Protein AF-A0A2G6IZY4-F1 (afdb_monomer_lite)

pLDDT: mean 93.45, std 9.54, range [52.56, 98.25]

Secondary structure (DSSP, 8-state):
----EEEEEE-S--HHHHTTHHHHHHTTEEEEEEEEETT--S-TTT-SEE-

Sequence (51 aa):
GVDSYDAIILAVPHEQFISGGAQALRAFLHPNGVLFDMKSVFEAKDSDLRL

Structure (mmCIF, N/CA/C/O backbone):
data_AF-A0A2G6IZY4-F1
#
_entry.id   AF-A0A2G6IZY4-F1
#
loop_
_atom_site.group_PDB
_atom_site.id
_atom_site.type_symbol
_atom_site.label_atom_id
_atom_site.label_alt_id
_atom_site.label_comp_id
_atom_site.label_asym_id
_atom_site.label_entity_id
_atom_site.label_seq_id
_atom_site.pdbx_PDB_ins_code
_atom_site.Cartn_x
_atom_site.Cartn_y
_atom_site.Cartn_z
_atom_site.occupancy
_atom_site.B_iso_or_equiv
_atom_site.auth_seq_id
_atom_site.auth_comp_id
_atom_site.auth_asym_id
_atom_site.auth_atom_id
_atom_site.pdbx_PDB_model_num
ATOM 1 N N . GLY A 1 1 ? 15.030 1.030 -12.928 1.00 52.56 1 GLY A N 1
ATOM 2 C CA . GLY A 1 1 ? 13.748 1.755 -13.046 1.00 52.56 1 GLY A CA 1
ATOM 3 C C . GLY A 1 1 ? 13.121 1.742 -11.676 1.00 52.56 1 GLY A C 1
ATOM 4 O O . GLY A 1 1 ? 13.356 0.771 -10.978 1.00 52.56 1 GLY A O 1
ATOM 5 N N . VAL A 1 2 ? 12.472 2.820 -11.244 1.00 55.03 2 VAL A N 1
ATOM 6 C CA . VAL A 1 2 ? 12.234 3.135 -9.816 1.00 55.03 2 VAL A CA 1
ATOM 7 C C . VAL A 1 2 ? 11.062 2.364 -9.177 1.00 55.03 2 VAL A C 1
ATOM 9 O O . VAL A 1 2 ? 10.439 2.861 -8.252 1.00 55.03 2 VAL A O 1
ATOM 12 N N . ASP A 1 3 ? 10.829 1.130 -9.620 1.00 62.41 3 ASP A N 1
ATOM 13 C CA . ASP A 1 3 ? 9.973 0.146 -8.959 1.00 62.41 3 ASP A CA 1
ATOM 14 C C . ASP A 1 3 ? 10.930 -0.913 -8.402 1.00 62.41 3 ASP A C 1
ATOM 16 O O . ASP A 1 3 ? 11.658 -1.536 -9.174 1.00 62.41 3 ASP A O 1
ATOM 20 N N . SER A 1 4 ? 11.072 -1.026 -7.080 1.00 84.50 4 SER A N 1
ATOM 21 C CA . SER A 1 4 ? 12.164 -1.823 -6.476 1.00 84.50 4 SER A CA 1
ATOM 22 C C . SER A 1 4 ? 11.700 -2.843 -5.449 1.00 84.50 4 SER A C 1
ATOM 24 O O . SER A 1 4 ? 12.500 -3.678 -5.027 1.00 84.50 4 SER A O 1
ATOM 26 N N . TYR A 1 5 ? 10.435 -2.781 -5.037 1.00 95.19 5 TYR A N 1
ATOM 27 C CA . TYR A 1 5 ? 9.917 -3.614 -3.963 1.00 95.19 5 TYR A CA 1
ATOM 28 C C . TYR A 1 5 ? 8.771 -4.494 -4.446 1.00 95.19 5 TYR A C 1
ATOM 30 O O . TYR A 1 5 ? 7.835 -4.035 -5.102 1.00 95.19 5 TYR A O 1
ATOM 38 N N . ASP A 1 6 ? 8.820 -5.761 -4.049 1.00 95.75 6 ASP A N 1
ATOM 39 C CA . ASP A 1 6 ? 7.716 -6.700 -4.246 1.00 95.75 6 ASP A CA 1
ATOM 40 C C . ASP A 1 6 ? 6.614 -6.510 -3.194 1.00 95.75 6 ASP A C 1
ATOM 42 O O . ASP A 1 6 ? 5.468 -6.898 -3.412 1.00 95.75 6 ASP A O 1
ATOM 46 N N . ALA A 1 7 ? 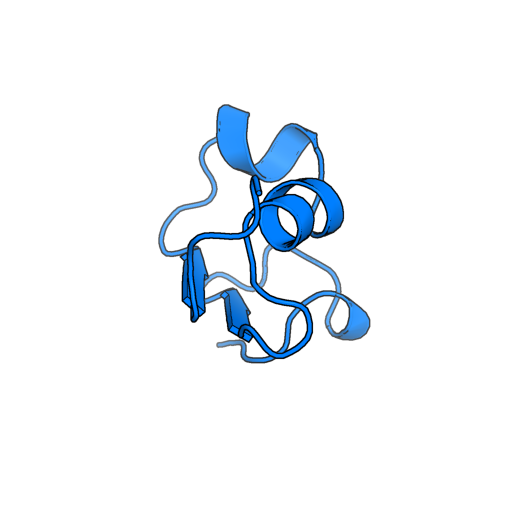6.938 -5.894 -2.052 1.00 97.12 7 ALA A N 1
ATOM 47 C CA . ALA A 1 7 ? 5.967 -5.592 -1.011 1.00 97.12 7 ALA A CA 1
ATOM 48 C C . ALA A 1 7 ? 6.355 -4.371 -0.170 1.00 97.12 7 ALA A C 1
ATOM 50 O O . ALA A 1 7 ? 7.531 -4.117 0.093 1.00 97.12 7 ALA A O 1
ATOM 51 N N . ILE A 1 8 ? 5.336 -3.665 0.318 1.00 97.19 8 ILE A N 1
ATOM 52 C CA . ILE A 1 8 ? 5.424 -2.615 1.334 1.00 97.19 8 ILE A CA 1
ATOM 53 C C . ILE A 1 8 ? 4.464 -2.975 2.463 1.00 97.19 8 ILE A C 1
ATOM 55 O O . ILE A 1 8 ? 3.295 -3.280 2.228 1.00 97.19 8 ILE A O 1
ATOM 59 N N . ILE A 1 9 ? 4.956 -2.906 3.700 1.00 97.75 9 ILE A N 1
ATOM 60 C CA . ILE A 1 9 ? 4.164 -3.143 4.908 1.00 97.75 9 ILE A CA 1
ATOM 61 C C . ILE A 1 9 ? 4.088 -1.831 5.690 1.00 97.75 9 ILE A C 1
ATOM 63 O O . ILE A 1 9 ? 5.077 -1.395 6.284 1.00 97.75 9 ILE A O 1
ATOM 67 N N . LEU A 1 10 ? 2.912 -1.200 5.708 1.00 97.75 10 LEU A N 1
ATOM 68 C CA . LEU A 1 10 ? 2.664 0.006 6.495 1.00 97.75 10 LEU A CA 1
ATOM 69 C C . LEU A 1 10 ? 2.309 -0.385 7.932 1.00 97.75 10 LEU A C 1
ATOM 71 O O . LEU A 1 10 ? 1.146 -0.564 8.291 1.00 97.75 10 LEU A O 1
ATOM 75 N N . ALA A 1 11 ? 3.339 -0.538 8.762 1.00 97.62 11 ALA A N 1
ATOM 76 C CA . ALA A 1 11 ? 3.165 -0.905 10.165 1.00 97.62 11 ALA A CA 1
ATOM 77 C C . ALA A 1 11 ? 2.787 0.289 11.065 1.00 97.62 11 ALA A C 1
ATOM 79 O O . ALA A 1 11 ? 2.110 0.106 12.079 1.00 97.62 11 ALA A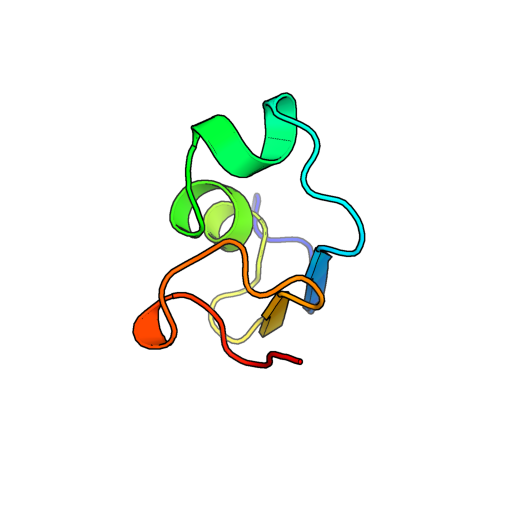 O 1
ATOM 80 N N . VAL A 1 12 ? 3.226 1.503 10.708 1.00 97.06 12 VAL A N 1
ATOM 81 C CA . VAL A 1 12 ? 3.015 2.737 11.484 1.00 97.06 12 VAL A CA 1
ATOM 82 C C . VAL A 1 12 ? 2.724 3.913 10.535 1.00 97.06 12 VAL A C 1
ATOM 84 O O . VAL A 1 12 ? 3.504 4.135 9.606 1.00 97.06 12 VAL A O 1
ATOM 87 N N . PRO A 1 13 ? 1.647 4.695 10.755 1.00 96.75 13 PRO A N 1
ATOM 88 C CA . PRO A 1 13 ? 1.225 5.782 9.867 1.00 96.75 13 PRO A CA 1
ATOM 89 C C . PRO A 1 13 ? 2.010 7.082 10.107 1.00 96.75 13 PRO A C 1
ATOM 91 O O . PRO A 1 13 ? 1.439 8.097 10.500 1.00 96.75 13 PRO A O 1
ATOM 94 N N . HIS A 1 14 ? 3.330 7.077 9.907 1.00 97.56 14 HIS A N 1
ATOM 95 C CA . HIS A 1 14 ? 4.094 8.328 9.977 1.00 9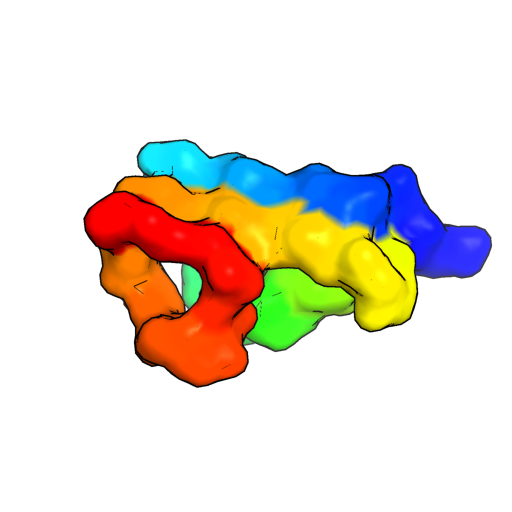7.56 14 HIS A CA 1
ATOM 96 C C . HIS A 1 14 ? 3.661 9.276 8.852 1.00 97.56 14 HIS A C 1
ATOM 98 O O . HIS A 1 14 ? 3.600 8.859 7.695 1.00 97.56 14 HIS A O 1
ATOM 104 N N . GLU A 1 15 ? 3.419 10.550 9.183 1.00 96.94 15 GLU A N 1
ATOM 105 C CA . GLU A 1 15 ? 2.885 11.563 8.256 1.00 96.94 15 GLU A CA 1
ATOM 106 C C . GLU A 1 15 ? 3.626 11.581 6.915 1.00 96.94 15 GLU A C 1
ATOM 108 O O . GLU A 1 15 ? 2.999 11.431 5.874 1.00 96.94 15 GLU A O 1
ATOM 113 N N . GLN A 1 16 ? 4.962 11.601 6.938 1.00 96.12 16 GLN A N 1
ATOM 114 C CA . GLN A 1 16 ? 5.812 11.593 5.737 1.00 96.12 16 GLN A CA 1
ATOM 115 C C . GLN A 1 16 ? 5.520 10.462 4.727 1.00 96.12 16 GLN A C 1
ATOM 117 O O . GLN A 1 16 ? 5.833 10.616 3.550 1.00 96.12 16 GLN A O 1
ATOM 122 N N . PHE A 1 17 ? 4.935 9.338 5.159 1.00 94.88 17 PHE A N 1
ATOM 123 C CA . PHE A 1 17 ? 4.578 8.211 4.289 1.00 94.88 17 PHE A CA 1
ATOM 124 C C . PHE A 1 17 ? 3.110 8.223 3.859 1.00 94.88 17 PHE A C 1
ATOM 126 O O . PHE A 1 17 ? 2.782 7.686 2.804 1.00 94.88 17 PHE A O 1
ATOM 133 N N . ILE A 1 18 ? 2.225 8.821 4.657 1.00 96.75 18 ILE A N 1
ATOM 134 C CA . ILE A 1 18 ? 0.777 8.788 4.411 1.00 96.75 18 ILE A CA 1
ATOM 135 C C . ILE A 1 18 ? 0.254 10.075 3.766 1.00 96.75 18 ILE A C 1
ATOM 137 O O . ILE A 1 18 ? -0.809 10.045 3.154 1.00 96.75 18 ILE A O 1
ATOM 141 N N . SER A 1 19 ? 0.998 11.189 3.841 1.00 97.25 19 SER A N 1
ATOM 142 C CA . SER A 1 19 ? 0.592 12.481 3.267 1.00 97.25 19 SER A CA 1
ATOM 143 C C . SER A 1 19 ? 0.347 12.418 1.757 1.00 97.25 19 SER A C 1
ATOM 145 O O . SER A 1 19 ? -0.485 13.160 1.247 1.00 97.25 19 SER A O 1
ATOM 147 N N . GLY A 1 20 ? 1.050 11.531 1.042 1.00 95.69 20 GLY A N 1
ATOM 148 C CA . GLY A 1 20 ? 0.867 11.297 -0.395 1.00 95.69 20 GLY A CA 1
ATOM 149 C C . GLY A 1 20 ? -0.199 10.250 -0.747 1.00 95.69 20 GLY A C 1
ATOM 150 O O . GLY A 1 20 ? -0.408 9.970 -1.927 1.00 95.69 20 GLY A O 1
ATOM 151 N N . GLY A 1 21 ? -0.858 9.655 0.252 1.00 96.75 21 GLY A N 1
ATOM 152 C CA . GLY A 1 21 ? -1.815 8.564 0.070 1.00 96.75 21 GLY A CA 1
ATOM 153 C C . GLY A 1 21 ? -1.177 7.236 -0.364 1.00 96.75 21 GLY A C 1
ATOM 154 O O . GLY A 1 21 ? 0.034 7.128 -0.570 1.00 96.75 21 GLY A O 1
ATOM 155 N N . ALA A 1 22 ? -2.015 6.212 -0.551 1.00 96.94 22 ALA A N 1
ATOM 156 C CA . ALA A 1 22 ? -1.572 4.879 -0.968 1.00 96.94 22 ALA A CA 1
ATOM 157 C C . ALA A 1 22 ? -0.852 4.884 -2.327 1.00 96.94 22 ALA A C 1
ATOM 159 O O . ALA A 1 22 ? 0.085 4.117 -2.534 1.00 96.94 22 ALA A O 1
ATOM 160 N N . GLN A 1 23 ? -1.244 5.777 -3.244 1.00 95.62 23 GLN A N 1
ATOM 161 C CA . GLN A 1 23 ? -0.644 5.870 -4.577 1.00 95.62 23 GLN A CA 1
ATOM 162 C C . GLN A 1 23 ? 0.842 6.248 -4.524 1.00 95.62 23 GLN A C 1
ATOM 164 O O . GLN A 1 23 ? 1.631 5.728 -5.313 1.00 95.62 23 GLN A O 1
ATOM 169 N N . ALA A 1 24 ? 1.236 7.114 -3.584 1.00 95.56 24 ALA A N 1
ATOM 170 C CA . ALA A 1 24 ? 2.637 7.473 -3.397 1.00 95.56 24 ALA A CA 1
ATOM 171 C C . ALA A 1 24 ? 3.471 6.265 -2.949 1.00 95.56 24 ALA A C 1
ATOM 173 O O . ALA A 1 24 ? 4.585 6.087 -3.428 1.00 95.56 24 ALA A O 1
ATOM 174 N N . LEU A 1 25 ? 2.918 5.401 -2.092 1.00 95.44 25 LEU A N 1
ATOM 175 C CA . LEU A 1 25 ? 3.571 4.149 -1.697 1.00 95.44 25 LEU A CA 1
ATOM 176 C C . LEU A 1 25 ? 3.619 3.147 -2.858 1.00 95.44 25 LEU A C 1
ATOM 178 O O . LEU A 1 25 ? 4.646 2.512 -3.083 1.00 95.44 25 LEU A O 1
ATOM 182 N N . ARG A 1 26 ? 2.537 3.041 -3.639 1.00 94.88 26 ARG A N 1
ATOM 183 C CA . ARG A 1 26 ? 2.469 2.149 -4.807 1.00 94.88 26 ARG A CA 1
ATOM 184 C C . ARG A 1 26 ? 3.470 2.511 -5.901 1.00 94.88 26 ARG A C 1
ATOM 186 O O . ARG A 1 26 ? 3.904 1.616 -6.608 1.00 94.88 26 ARG A O 1
ATOM 193 N N . ALA A 1 27 ? 3.889 3.770 -6.001 1.00 94.62 27 ALA A N 1
ATOM 194 C CA . ALA A 1 27 ? 4.921 4.192 -6.950 1.00 94.62 27 ALA A CA 1
ATOM 195 C C . ALA A 1 27 ? 6.316 3.592 -6.678 1.00 94.62 27 ALA A C 1
ATOM 197 O O . ALA A 1 27 ? 7.200 3.738 -7.510 1.00 94.62 27 ALA A O 1
ATOM 198 N N . PHE A 1 28 ? 6.526 2.953 -5.523 1.00 94.38 28 PHE A N 1
ATOM 199 C CA . PHE A 1 28 ? 7.759 2.222 -5.213 1.00 94.38 28 PHE A CA 1
ATOM 200 C C . PHE A 1 28 ? 7.640 0.709 -5.472 1.00 94.38 28 PHE A C 1
ATOM 202 O O . PHE A 1 28 ? 8.651 -0.006 -5.441 1.00 94.38 28 PHE A O 1
ATOM 209 N N . LEU A 1 29 ? 6.417 0.209 -5.677 1.00 94.50 29 LEU A N 1
ATOM 210 C CA . LEU A 1 29 ? 6.135 -1.204 -5.906 1.00 94.50 29 LEU A CA 1
ATOM 211 C C . LEU A 1 29 ? 6.305 -1.557 -7.382 1.00 94.50 29 LEU A C 1
ATOM 213 O O . LEU A 1 29 ? 5.958 -0.779 -8.266 1.00 94.50 29 LEU A O 1
ATOM 217 N N . HIS A 1 30 ? 6.741 -2.788 -7.651 1.00 94.50 30 HIS A N 1
ATOM 218 C CA . HIS A 1 30 ? 6.520 -3.388 -8.967 1.00 94.50 30 HIS A CA 1
ATOM 219 C C . HIS A 1 30 ? 5.017 -3.384 -9.322 1.00 94.50 30 HIS A C 1
ATOM 221 O O . HIS A 1 30 ? 4.183 -3.408 -8.416 1.00 94.50 30 HIS A O 1
ATOM 227 N N . PRO A 1 31 ? 4.631 -3.450 -10.614 1.00 90.25 31 PRO A N 1
ATOM 228 C CA . PRO A 1 31 ? 3.221 -3.472 -11.023 1.00 90.25 31 PRO A CA 1
ATOM 229 C C . PRO A 1 31 ? 2.348 -4.538 -10.335 1.00 90.25 31 PRO A C 1
ATOM 231 O O . PRO A 1 31 ? 1.147 -4.342 -10.198 1.00 90.25 31 PRO A O 1
ATOM 234 N N . ASN A 1 32 ? 2.952 -5.646 -9.887 1.00 91.25 32 ASN A N 1
ATOM 235 C CA . ASN A 1 32 ? 2.288 -6.730 -9.150 1.00 91.25 32 ASN A CA 1
ATOM 236 C C . ASN A 1 32 ? 2.695 -6.790 -7.664 1.00 91.25 32 ASN A C 1
ATOM 238 O O . ASN A 1 32 ? 2.504 -7.816 -7.013 1.00 91.25 32 ASN A O 1
ATOM 242 N N . GLY A 1 33 ? 3.330 -5.737 -7.150 1.00 95.25 33 GLY A N 1
ATOM 243 C CA . GLY A 1 33 ? 3.754 -5.652 -5.761 1.00 95.25 33 GLY A CA 1
ATOM 244 C C . GLY A 1 33 ? 2.575 -5.433 -4.814 1.00 95.25 33 GLY A C 1
ATOM 245 O O . GLY A 1 33 ? 1.522 -4.935 -5.208 1.00 95.25 33 GLY A O 1
ATOM 246 N N . VAL A 1 34 ? 2.768 -5.803 -3.550 1.00 97.56 34 VAL A N 1
ATOM 247 C CA . VAL A 1 34 ? 1.710 -5.822 -2.530 1.00 97.56 34 VAL A CA 1
ATOM 248 C C . VAL A 1 34 ? 1.856 -4.652 -1.559 1.00 97.56 34 VAL A C 1
ATOM 250 O O . VAL A 1 34 ? 2.903 -4.482 -0.936 1.00 97.56 34 VAL A O 1
ATOM 253 N N . LEU A 1 35 ? 0.783 -3.889 -1.356 1.00 97.62 35 LEU A N 1
ATOM 254 C CA . LEU A 1 35 ? 0.645 -2.945 -0.249 1.00 97.62 35 LEU A CA 1
ATOM 255 C C . LEU A 1 35 ? -0.173 -3.580 0.882 1.00 97.62 35 LEU A C 1
ATOM 257 O O . LEU A 1 35 ? -1.396 -3.713 0.789 1.00 97.62 35 LEU A O 1
ATOM 261 N N . PHE A 1 36 ? 0.500 -3.936 1.977 1.00 98.25 36 PHE A N 1
ATOM 262 C CA . PHE A 1 36 ? -0.150 -4.370 3.211 1.00 98.25 36 PHE A CA 1
ATOM 263 C C . PHE A 1 36 ? -0.282 -3.194 4.183 1.00 98.25 36 PHE A C 1
ATOM 265 O O . PHE A 1 36 ? 0.689 -2.756 4.802 1.00 98.25 36 PHE A O 1
ATOM 272 N N . ASP A 1 37 ? -1.508 -2.707 4.347 1.00 97.88 37 ASP A N 1
ATOM 273 C CA . ASP A 1 37 ? -1.862 -1.651 5.290 1.00 97.88 37 ASP A CA 1
ATOM 274 C C . ASP A 1 37 ? -2.356 -2.248 6.612 1.00 97.88 37 ASP A C 1
ATOM 276 O O . ASP A 1 37 ? -3.550 -2.435 6.850 1.00 97.88 37 ASP A O 1
ATOM 280 N N . MET A 1 38 ? -1.407 -2.562 7.493 1.00 97.31 38 MET A N 1
ATOM 281 C CA . MET A 1 38 ? -1.673 -3.231 8.769 1.00 97.31 38 MET A CA 1
ATOM 282 C C . MET A 1 38 ? -2.514 -2.377 9.728 1.00 97.31 38 MET A C 1
ATOM 284 O O . MET A 1 38 ? -3.084 -2.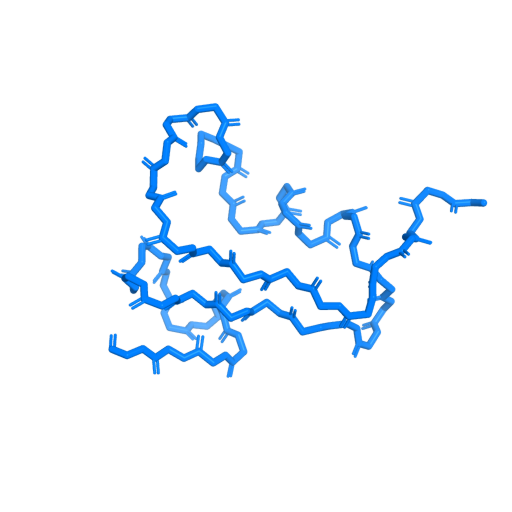889 10.690 1.00 97.31 38 MET A O 1
ATOM 288 N N . LYS A 1 39 ? -2.548 -1.058 9.523 1.00 96.06 39 LYS A N 1
ATOM 289 C CA . LYS A 1 39 ? -3.251 -0.122 10.404 1.00 96.06 39 LYS A CA 1
ATOM 290 C C . LYS A 1 39 ? -4.547 0.403 9.794 1.00 96.06 39 LYS A C 1
ATOM 292 O O . LYS A 1 39 ? -5.191 1.223 10.444 1.00 96.06 39 LYS A O 1
ATOM 297 N N . SE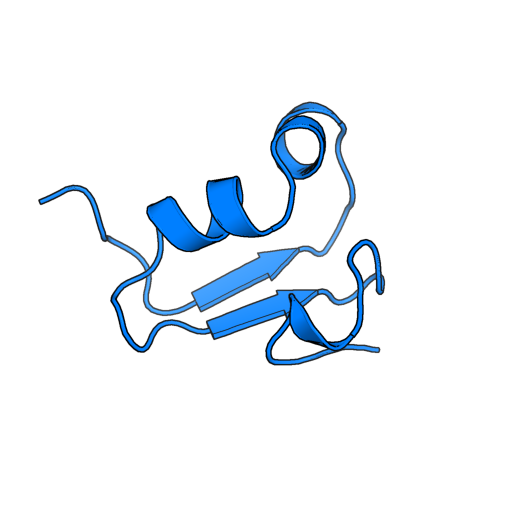R A 1 40 ? -4.939 -0.099 8.620 1.00 96.81 40 SER A N 1
ATOM 298 C CA . SER A 1 40 ? -6.159 0.305 7.919 1.00 96.81 40 SER A CA 1
ATOM 299 C C . SER A 1 40 ? -6.250 1.832 7.749 1.00 96.81 40 SER A C 1
ATOM 301 O O . SER A 1 40 ? -7.301 2.432 7.962 1.00 96.81 40 SER A O 1
ATOM 303 N N . VAL A 1 41 ? -5.121 2.453 7.398 1.00 97.25 41 VAL A N 1
ATOM 304 C CA . VAL A 1 41 ? -4.942 3.902 7.232 1.00 97.25 41 VAL A CA 1
ATOM 305 C C . VAL A 1 41 ? -5.653 4.419 5.982 1.00 97.25 41 VAL A C 1
ATOM 307 O O . VAL A 1 41 ? -6.210 5.515 6.009 1.00 97.25 41 VAL A O 1
ATOM 310 N N . PHE A 1 42 ? -5.631 3.648 4.893 1.00 96.94 42 PHE A N 1
ATOM 311 C CA . PHE A 1 42 ? -6.254 4.010 3.618 1.00 96.94 42 PHE A CA 1
ATOM 312 C C . PHE A 1 42 ? -7.620 3.332 3.433 1.00 96.94 42 PHE A C 1
ATOM 314 O O . PHE A 1 42 ? -8.014 2.442 4.202 1.00 96.94 42 PHE A O 1
ATOM 321 N N . GLU A 1 43 ? -8.362 3.744 2.396 1.00 96.81 43 GLU A N 1
ATOM 322 C CA . GLU A 1 43 ? -9.621 3.084 2.049 1.00 96.81 43 GLU A CA 1
ATOM 323 C C . GLU A 1 43 ? -9.377 1.615 1.688 1.00 96.81 43 GLU A C 1
ATOM 325 O O . GLU A 1 43 ? -8.317 1.229 1.201 1.00 96.81 43 GLU A O 1
ATOM 330 N N . ALA A 1 44 ? -10.393 0.771 1.880 1.00 94.69 44 ALA A N 1
ATOM 331 C CA . ALA A 1 44 ? -10.258 -0.663 1.636 1.00 94.69 44 ALA A CA 1
ATOM 332 C C . ALA A 1 44 ? -9.842 -1.008 0.195 1.00 94.69 44 ALA A C 1
ATOM 334 O O . ALA A 1 44 ? -9.201 -2.029 -0.014 1.00 94.69 44 ALA A O 1
ATOM 335 N N . LYS A 1 45 ? -10.193 -0.160 -0.781 1.00 96.00 45 LYS A N 1
ATOM 336 C CA . LYS A 1 45 ? -9.836 -0.335 -2.197 1.00 96.00 45 LYS A CA 1
ATOM 337 C C . LYS A 1 45 ? -8.380 0.030 -2.512 1.00 96.00 45 LYS A C 1
ATOM 339 O O . LYS A 1 45 ? -7.890 -0.325 -3.578 1.00 96.00 45 LYS A O 1
ATOM 344 N N . ASP A 1 46 ? -7.718 0.764 -1.619 1.00 95.88 46 ASP A N 1
ATOM 345 C CA . ASP A 1 46 ? -6.384 1.314 -1.857 1.00 95.88 46 ASP A CA 1
ATOM 346 C C . ASP A 1 46 ? -5.268 0.368 -1.376 1.00 95.88 46 ASP A C 1
ATOM 348 O O . ASP A 1 46 ? -4.118 0.493 -1.809 1.00 95.88 46 ASP A O 1
ATOM 352 N N . SER A 1 47 ? -5.615 -0.625 -0.552 1.00 96.31 47 SER A N 1
ATOM 353 C CA . SER A 1 47 ? -4.703 -1.592 0.072 1.00 96.31 47 SER A CA 1
A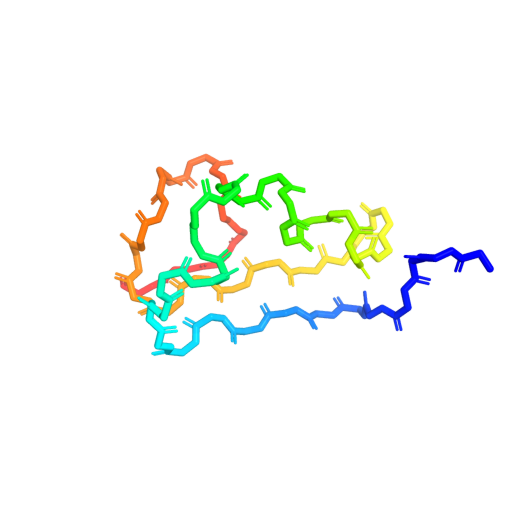TOM 354 C C . SER A 1 47 ? -5.039 -3.023 -0.352 1.00 96.31 47 SER A C 1
ATOM 356 O O . SER A 1 47 ? -6.209 -3.383 -0.444 1.00 96.31 47 SER A O 1
ATOM 358 N N . ASP A 1 48 ? -4.020 -3.857 -0.561 1.00 97.19 48 ASP A N 1
ATOM 359 C CA . ASP A 1 48 ? -4.212 -5.248 -0.998 1.00 97.19 48 ASP A CA 1
ATOM 360 C C . ASP A 1 48 ? -4.530 -6.172 0.189 1.00 97.19 48 ASP A C 1
ATOM 362 O O . ASP A 1 48 ? -5.350 -7.083 0.089 1.00 97.19 48 ASP A O 1
ATOM 366 N N . LEU A 1 49 ? -3.893 -5.912 1.335 1.00 96.69 49 LEU A N 1
ATOM 367 C CA . LEU A 1 49 ? -4.104 -6.615 2.603 1.00 96.69 49 LEU A CA 1
ATOM 368 C C . LEU A 1 49 ? -4.314 -5.600 3.732 1.00 96.69 49 LEU A C 1
ATOM 370 O O . LEU A 1 49 ? -3.784 -4.487 3.672 1.00 96.69 49 LEU A O 1
ATOM 374 N N . ARG A 1 50 ? -5.093 -5.976 4.756 1.00 94.94 50 ARG A N 1
ATOM 375 C CA . ARG A 1 50 ? -5.514 -5.099 5.867 1.00 94.94 50 ARG A CA 1
ATOM 376 C C . ARG A 1 50 ? -5.737 -5.895 7.159 1.00 94.94 50 ARG A C 1
ATOM 378 O O . ARG A 1 50 ? -6.017 -7.092 7.075 1.00 94.94 50 ARG A O 1
ATOM 385 N N . LEU A 1 51 ? -5.663 -5.226 8.315 1.00 89.94 51 LEU A N 1
ATOM 386 C CA . LEU A 1 51 ? -6.146 -5.720 9.620 1.00 89.94 51 LEU A CA 1
ATOM 387 C C . LEU A 1 51 ? -7.215 -4.795 10.206 1.00 89.94 51 LEU A C 1
ATOM 389 O O . LEU A 1 51 ? -7.144 -3.569 9.949 1.00 89.94 51 LEU A O 1
#

Foldseek 3Di:
DQQDALEDACPDPDCVVPVVHLVVVCSNHDPNHAYADAPCSHDPVSHPHYD

Radius of gyration: 10.08 Å; chains: 1; bounding box: 24×19×24 Å